Protein AF-A0A1H3I4C1-F1 (afdb_monomer)

Sequence (107 aa):
MSTLGRSTLVSTEIDELLDQYKKRKKLVSQYVEERDELVKKANLWMEDMCLDHVVAMSTMEEILKQYYIDQLSKNPRLFTIRRPLGRFGLFHEEDGGTFQVKVYEEE

Radius of gyration: 31.8 Å; Cα contacts (8 Å, |Δi|>4): 54; chains: 1; bounding box: 64×30×86 Å

Mean predicted aligned error: 12.67 Å

Secondary structure (DSSP, 8-state):
--HHHHHHHHHHHHHHHHHHHHHHHHHHHHHHHHHHHHHHHHHHHHHHHHHHHHHHHHHHHHHHHHHHHHHHHH-TT--EEE-SS-EEEEEE-TTSS-EEEEEE---

Solvent-accessible surface area (backbone atoms only — not comparable to full-atom values): 6185 Å² total; per-residue (Å²): 134,73,66,66,63,57,54,52,54,52,51,53,53,50,52,52,52,51,50,52,48,53,53,51,52,51,51,52,51,51,52,51,51,54,50,53,52,50,51,53,51,51,50,55,51,51,51,62,71,41,44,65,56,51,52,51,48,53,52,52,50,51,53,51,48,53,52,48,53,55,47,30,75,77,40,78,82,60,57,60,49,84,50,100,78,21,43,40,31,68,44,79,51,96,88,63,94,50,76,46,78,49,82,44,78,73,134

Structure (mmCIF, N/CA/C/O backbone):
data_AF-A0A1H3I4C1-F1
#
_entry.id   AF-A0A1H3I4C1-F1
#
loop_
_atom_site.group_PDB
_atom_site.id
_atom_site.type_symbol
_atom_site.label_atom_id
_atom_site.label_alt_id
_atom_site.label_comp_id
_atom_site.label_asym_id
_atom_site.label_entity_id
_atom_site.label_seq_id
_atom_site.pdbx_PDB_ins_code
_atom_site.Cartn_x
_atom_site.Cartn_y
_atom_site.Cartn_z
_atom_site.occupancy
_atom_site.B_iso_or_equiv
_atom_site.auth_seq_id
_atom_site.auth_comp_id
_atom_site.auth_asym_id
_atom_site.auth_atom_id
_atom_site.pdbx_PDB_model_num
ATOM 1 N N . MET A 1 1 ? 46.662 9.900 -45.876 1.00 45.72 1 MET A N 1
ATOM 2 C CA . MET A 1 1 ? 45.756 9.093 -45.026 1.00 45.72 1 MET A CA 1
ATOM 3 C C . MET A 1 1 ? 44.813 10.055 -44.317 1.00 45.72 1 MET A C 1
ATOM 5 O O . MET A 1 1 ? 45.253 10.768 -43.428 1.00 45.72 1 MET A O 1
ATOM 9 N N . SER A 1 2 ? 43.582 10.188 -44.821 1.00 49.69 2 SER A N 1
ATOM 10 C CA . SER A 1 2 ? 42.639 11.254 -44.447 1.00 49.69 2 SER A CA 1
ATOM 11 C C . SER A 1 2 ? 42.078 11.039 -43.039 1.00 49.69 2 SER A C 1
ATOM 13 O O . SER A 1 2 ? 41.269 10.144 -42.811 1.00 49.69 2 SER A O 1
ATOM 15 N N . THR A 1 3 ? 42.499 11.875 -42.093 1.00 56.75 3 THR A N 1
ATOM 16 C CA . THR A 1 3 ? 41.920 11.975 -40.743 1.00 56.75 3 THR A CA 1
ATOM 1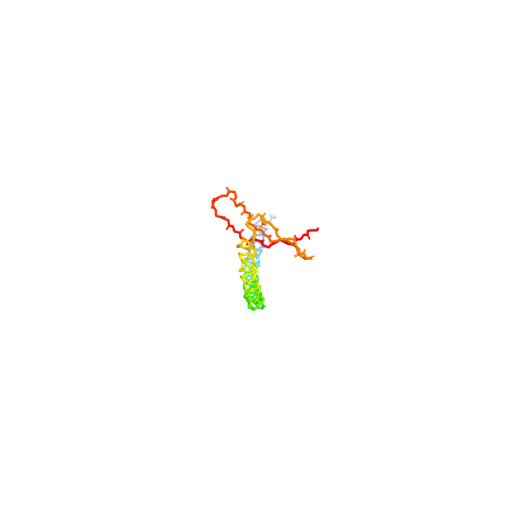7 C C . THR A 1 3 ? 40.513 12.587 -40.755 1.00 56.75 3 THR A C 1
ATOM 19 O O . THR A 1 3 ? 39.753 12.395 -39.809 1.00 56.75 3 THR A O 1
ATOM 22 N N . LEU A 1 4 ? 40.135 13.264 -41.847 1.00 56.50 4 LEU A N 1
ATOM 23 C CA . LEU A 1 4 ? 38.846 13.941 -42.003 1.00 56.50 4 LEU A CA 1
ATOM 24 C C . LEU A 1 4 ? 37.663 12.963 -42.086 1.00 56.50 4 LEU A C 1
ATOM 26 O O . LEU A 1 4 ? 36.629 13.205 -41.469 1.00 56.50 4 LEU A O 1
ATOM 30 N N . GLY A 1 5 ? 37.828 11.844 -42.804 1.00 55.22 5 GLY A N 1
ATOM 31 C CA . GLY A 1 5 ? 36.777 10.827 -42.951 1.00 55.22 5 GLY A CA 1
ATOM 32 C C . GLY A 1 5 ? 36.525 10.034 -41.666 1.00 55.22 5 GLY A C 1
ATOM 33 O O . GLY A 1 5 ? 35.400 9.645 -41.382 1.00 55.22 5 GLY A O 1
ATOM 34 N N . ARG A 1 6 ? 37.563 9.849 -40.839 1.00 57.16 6 ARG A N 1
ATOM 35 C CA . ARG A 1 6 ? 37.448 9.146 -39.553 1.00 57.16 6 ARG A CA 1
ATOM 36 C C . ARG A 1 6 ? 36.721 9.991 -38.502 1.00 57.16 6 ARG A C 1
ATOM 38 O O . ARG A 1 6 ? 35.966 9.445 -37.716 1.00 57.16 6 ARG A O 1
ATOM 45 N N . SER A 1 7 ? 36.923 11.310 -38.514 1.00 61.72 7 SER A N 1
ATOM 46 C CA . SER A 1 7 ? 36.247 12.249 -37.604 1.00 61.72 7 SER A CA 1
ATOM 47 C C . SER A 1 7 ? 34.740 12.356 -37.878 1.00 61.72 7 SER A C 1
ATOM 49 O O . SER A 1 7 ? 33.930 12.334 -36.957 1.00 61.72 7 SER A O 1
ATOM 51 N N . THR A 1 8 ? 34.350 12.405 -39.154 1.00 64.31 8 THR A N 1
ATOM 52 C CA . THR A 1 8 ? 32.937 12.500 -39.560 1.00 64.31 8 THR A CA 1
ATOM 53 C C . THR A 1 8 ? 32.165 11.208 -39.304 1.00 64.31 8 THR A C 1
ATOM 55 O O . THR A 1 8 ? 31.054 11.284 -38.792 1.00 64.31 8 THR A O 1
ATOM 58 N N . LEU A 1 9 ? 32.769 10.041 -39.559 1.00 66.44 9 LEU A N 1
ATOM 59 C CA . LEU A 1 9 ? 32.179 8.736 -39.218 1.00 66.44 9 LEU A CA 1
ATOM 60 C C . LEU A 1 9 ? 31.939 8.582 -37.707 1.00 66.44 9 LEU A C 1
ATOM 62 O O . LEU A 1 9 ? 30.871 8.151 -37.284 1.00 66.44 9 LEU A O 1
ATOM 66 N N . VAL A 1 10 ? 32.903 9.008 -36.885 1.00 71.19 10 VAL A N 1
ATOM 67 C CA . VAL A 1 10 ? 32.760 8.990 -35.420 1.00 71.19 10 VAL A CA 1
ATOM 68 C C . VAL A 1 10 ? 31.666 9.959 -34.953 1.00 71.19 10 VAL A C 1
ATOM 70 O O . VAL A 1 10 ? 30.915 9.631 -34.041 1.00 71.19 10 VAL A O 1
ATOM 73 N N . SER A 1 11 ? 31.523 11.129 -35.588 1.00 76.88 11 SER A N 1
ATOM 74 C CA . SER A 1 11 ? 30.439 12.072 -35.268 1.00 76.88 11 SER A CA 1
ATOM 75 C C . SER A 1 11 ? 29.058 11.474 -35.546 1.00 76.88 11 SER A C 1
ATOM 77 O O . SER A 1 11 ? 28.171 11.592 -34.707 1.00 76.88 11 SER A O 1
ATOM 79 N N . THR A 1 12 ? 28.877 10.793 -36.683 1.00 79.19 12 THR A N 1
ATOM 80 C CA . THR A 1 12 ? 27.587 10.184 -37.046 1.00 79.19 12 THR A CA 1
ATOM 81 C C . THR A 1 12 ? 27.217 9.010 -36.142 1.00 79.19 12 THR A C 1
ATOM 83 O O . THR A 1 12 ? 26.064 8.892 -35.738 1.00 79.19 12 THR A O 1
ATOM 86 N N . GLU A 1 13 ? 28.189 8.179 -35.753 1.00 87.25 13 GLU A N 1
ATOM 87 C CA . GLU A 1 13 ? 27.967 7.079 -34.801 1.00 87.25 13 GLU A CA 1
ATOM 88 C C . GLU A 1 13 ? 27.563 7.604 -33.414 1.00 87.25 13 GLU A C 1
ATOM 90 O O . GLU A 1 13 ? 26.684 7.044 -32.755 1.00 87.25 13 GLU A O 1
ATOM 95 N N . ILE A 1 14 ? 28.168 8.711 -32.971 1.00 90.31 14 ILE A N 1
ATOM 96 C CA . ILE A 1 14 ? 27.804 9.370 -31.711 1.00 90.31 14 ILE A CA 1
ATOM 97 C C . ILE A 1 14 ? 26.376 9.920 -31.778 1.00 90.31 14 ILE A C 1
ATOM 99 O O . ILE A 1 14 ? 25.615 9.734 -30.827 1.00 90.31 14 ILE A O 1
ATOM 103 N N . ASP A 1 15 ? 25.988 10.554 -32.885 1.00 93.19 15 ASP A N 1
ATOM 104 C CA . ASP A 1 15 ? 24.638 11.098 -33.056 1.00 93.19 15 ASP A CA 1
ATOM 105 C C . ASP A 1 15 ? 23.568 9.994 -33.041 1.00 93.19 15 ASP A C 1
ATOM 107 O O . ASP A 1 15 ? 22.534 10.137 -32.380 1.00 93.19 15 ASP A O 1
ATOM 111 N N . GLU A 1 16 ? 23.837 8.853 -33.682 1.00 93.12 16 GLU A N 1
ATOM 112 C CA . GLU A 1 16 ? 22.960 7.678 -33.638 1.00 93.12 16 GLU A CA 1
ATOM 113 C C . GLU A 1 16 ? 22.839 7.100 -32.222 1.00 93.12 16 GLU A C 1
ATOM 115 O O . GLU A 1 16 ? 21.733 6.799 -31.761 1.00 93.12 16 GLU A O 1
ATOM 120 N N . LEU A 1 17 ? 23.953 6.980 -31.494 1.00 94.31 17 LEU A N 1
ATOM 121 C CA . LEU A 1 17 ? 23.947 6.516 -30.105 1.00 94.31 17 LEU A CA 1
ATOM 122 C C . LEU A 1 17 ? 23.191 7.480 -29.184 1.00 94.31 17 LEU A C 1
ATOM 124 O O . LEU A 1 17 ? 22.453 7.036 -28.300 1.00 94.31 17 LEU A O 1
ATOM 128 N N . LEU A 1 18 ? 23.321 8.790 -29.401 1.00 94.75 18 LEU A N 1
ATOM 129 C CA . LEU A 1 18 ? 22.569 9.802 -28.662 1.00 94.75 18 LEU A CA 1
ATOM 130 C C . LEU A 1 18 ? 21.068 9.714 -28.950 1.00 94.75 18 LEU A C 1
ATOM 132 O O . LEU A 1 18 ? 20.265 9.844 -28.021 1.00 94.75 18 LEU A O 1
ATOM 136 N N . ASP A 1 19 ? 20.669 9.471 -30.197 1.00 96.25 19 ASP A N 1
ATOM 137 C CA . ASP A 1 19 ? 19.261 9.272 -30.549 1.00 96.25 19 ASP A CA 1
ATOM 138 C C . ASP A 1 19 ? 18.693 7.996 -29.909 1.00 96.25 19 ASP A C 1
ATOM 140 O O . ASP A 1 19 ? 17.635 8.023 -29.270 1.00 96.25 19 ASP A O 1
ATOM 144 N N . GLN A 1 20 ? 19.438 6.888 -29.972 1.00 96.00 20 GL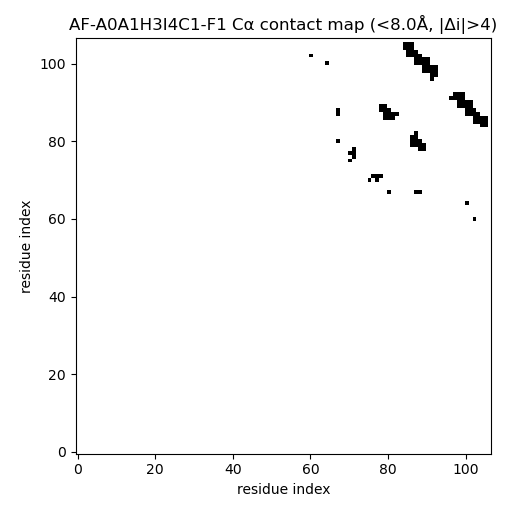N A N 1
ATOM 145 C CA . GLN A 1 20 ? 19.067 5.647 -29.292 1.00 96.00 20 GLN A CA 1
ATOM 146 C C . GLN A 1 20 ? 18.942 5.844 -27.779 1.00 96.00 20 GLN A C 1
ATOM 148 O O . GLN A 1 20 ? 17.975 5.372 -27.173 1.00 96.00 20 GLN A O 1
ATOM 153 N N . TYR A 1 21 ? 19.879 6.566 -27.163 1.00 96.12 21 TYR A N 1
ATOM 154 C CA . TYR A 1 21 ? 19.825 6.888 -25.742 1.00 96.12 21 TYR A CA 1
ATOM 155 C C . TYR A 1 21 ? 18.573 7.703 -25.403 1.00 96.12 21 TYR A C 1
ATOM 157 O O . TYR A 1 21 ? 17.855 7.354 -24.466 1.00 96.12 21 TYR A O 1
ATOM 165 N N . LYS A 1 22 ? 18.254 8.744 -26.184 1.00 96.81 22 LYS A N 1
ATOM 166 C CA . LYS A 1 22 ? 17.044 9.560 -25.982 1.00 96.81 22 LYS A CA 1
ATOM 167 C C . LYS A 1 22 ? 15.771 8.719 -26.079 1.00 96.81 22 LYS A C 1
ATOM 169 O O . LYS A 1 22 ? 14.901 8.838 -25.216 1.00 96.81 22 LYS A O 1
ATOM 174 N N . LYS A 1 23 ? 15.679 7.836 -27.079 1.00 96.56 23 LYS A N 1
ATOM 175 C CA . LYS A 1 23 ? 14.544 6.914 -27.254 1.00 96.56 23 LYS A CA 1
ATOM 176 C C . LYS A 1 23 ? 14.397 5.965 -26.067 1.00 96.56 23 LYS A C 1
ATOM 178 O O . LYS A 1 23 ? 13.308 5.848 -25.512 1.00 96.56 23 LYS A O 1
ATOM 183 N N . ARG A 1 24 ? 15.496 5.344 -25.627 1.00 96.56 24 ARG A N 1
ATOM 184 C CA . ARG A 1 24 ? 15.499 4.448 -24.458 1.00 96.56 24 ARG A CA 1
ATOM 185 C C . ARG A 1 24 ? 15.141 5.186 -23.174 1.00 96.56 24 ARG A C 1
ATOM 187 O O . ARG A 1 24 ? 14.348 4.679 -22.393 1.00 96.56 24 ARG A O 1
ATOM 194 N N . LYS A 1 25 ? 15.667 6.396 -22.974 1.00 97.25 25 LYS A N 1
ATOM 195 C CA . LYS A 1 25 ? 15.339 7.229 -21.813 1.00 97.25 25 LYS A CA 1
ATOM 196 C C . LYS A 1 25 ? 13.847 7.555 -21.768 1.00 97.25 25 LYS A C 1
ATOM 198 O O . LYS A 1 25 ? 13.241 7.421 -20.713 1.00 97.25 25 LYS A O 1
ATOM 203 N N . LYS A 1 26 ? 13.251 7.914 -22.910 1.00 97.31 26 LYS A N 1
ATOM 204 C CA . LYS A 1 26 ? 11.805 8.152 -23.013 1.00 97.31 26 LYS A CA 1
ATOM 205 C C . LYS A 1 26 ? 10.997 6.903 -22.654 1.00 97.31 26 LYS A C 1
ATOM 207 O O . LYS A 1 26 ? 10.045 7.007 -21.892 1.00 97.31 26 LYS A O 1
ATOM 212 N N . LEU A 1 27 ? 11.402 5.739 -23.160 1.00 97.62 27 LEU A N 1
ATOM 213 C CA . LEU A 1 27 ? 10.743 4.469 -22.856 1.00 97.62 27 LEU A CA 1
ATOM 214 C C . LEU A 1 27 ? 10.821 4.122 -21.359 1.00 97.62 27 LEU A C 1
ATOM 216 O O . LEU A 1 27 ? 9.831 3.711 -20.769 1.00 97.62 27 LEU A O 1
ATOM 220 N N . VAL A 1 28 ? 11.978 4.334 -20.724 1.00 97.56 28 VAL A N 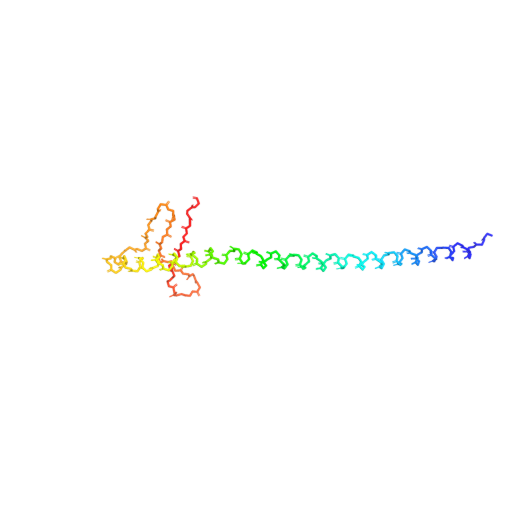1
ATOM 221 C CA . VAL A 1 28 ? 12.132 4.132 -19.273 1.00 97.56 28 VAL A CA 1
ATOM 222 C C . VAL A 1 28 ? 11.203 5.055 -18.487 1.00 97.56 28 VAL A C 1
ATOM 224 O O . VAL A 1 28 ? 10.562 4.593 -17.551 1.00 97.56 28 VAL A O 1
ATOM 227 N N . SER A 1 29 ? 11.091 6.331 -18.869 1.00 96.75 29 SER A N 1
ATOM 228 C CA . SER A 1 29 ? 10.146 7.252 -18.226 1.00 96.75 29 SER A CA 1
ATOM 229 C C . SER A 1 29 ? 8.698 6.769 -18.338 1.00 96.75 29 SER A C 1
ATOM 231 O O . SER A 1 29 ? 7.992 6.785 -17.338 1.00 96.75 29 SER A O 1
ATOM 233 N N . GLN A 1 30 ? 8.288 6.258 -19.502 1.00 97.69 30 GLN A N 1
ATOM 234 C CA . GLN A 1 30 ? 6.946 5.693 -19.693 1.00 97.69 30 GLN A CA 1
ATOM 235 C C . GLN A 1 30 ? 6.697 4.479 -18.791 1.00 97.69 30 GLN A C 1
ATOM 237 O O . GLN A 1 30 ? 5.669 4.412 -18.128 1.00 97.69 30 GLN A O 1
ATOM 242 N N . TYR A 1 31 ? 7.657 3.557 -18.681 1.00 97.88 31 TYR A N 1
ATOM 243 C CA . TYR A 1 31 ? 7.513 2.413 -17.773 1.00 97.88 31 TYR A CA 1
ATOM 244 C C . TYR A 1 31 ? 7.448 2.813 -16.298 1.00 97.88 31 TYR A C 1
ATOM 246 O O . TYR A 1 31 ? 6.789 2.139 -15.509 1.00 97.88 31 TYR A O 1
ATOM 254 N N . VAL A 1 32 ? 8.133 3.889 -15.904 1.00 98.06 32 VAL A N 1
ATOM 255 C CA . VAL A 1 32 ? 8.029 4.422 -14.540 1.00 98.06 32 VAL A CA 1
ATOM 256 C C . VAL A 1 32 ? 6.624 4.965 -14.285 1.00 98.06 32 VAL A C 1
ATOM 258 O O . VAL A 1 32 ? 6.041 4.639 -13.256 1.00 98.06 32 VAL A O 1
ATOM 261 N N . GLU A 1 33 ? 6.062 5.720 -15.231 1.00 97.94 33 GLU A N 1
ATOM 262 C CA . GLU A 1 33 ? 4.686 6.225 -15.142 1.00 97.94 33 GLU A CA 1
ATOM 263 C C . GLU A 1 33 ? 3.671 5.072 -15.058 1.00 97.94 33 GLU A C 1
ATOM 265 O O . GLU A 1 33 ? 2.853 5.039 -14.141 1.00 97.94 33 GLU A O 1
ATOM 270 N N . GLU A 1 34 ? 3.776 4.071 -15.937 1.00 98.12 34 GLU A N 1
ATOM 271 C CA . GLU A 1 34 ? 2.904 2.887 -15.924 1.00 98.12 34 GLU A CA 1
ATOM 272 C C . GLU A 1 34 ? 3.010 2.099 -14.611 1.00 98.12 34 GLU A C 1
ATOM 274 O O . GLU A 1 34 ? 1.997 1.681 -14.043 1.00 98.12 34 GLU A O 1
ATOM 279 N N . ARG A 1 35 ? 4.229 1.914 -14.090 1.00 97.94 35 ARG A N 1
ATOM 280 C CA . ARG A 1 35 ? 4.451 1.275 -12.787 1.00 97.94 35 ARG A CA 1
ATOM 281 C C . ARG A 1 35 ? 3.741 2.046 -11.679 1.00 97.94 35 ARG A C 1
ATOM 283 O O . ARG A 1 35 ? 3.078 1.430 -10.847 1.00 97.94 35 ARG A O 1
ATOM 290 N N . ASP A 1 36 ? 3.887 3.364 -11.649 1.00 98.25 36 ASP A N 1
ATOM 291 C CA . ASP A 1 36 ? 3.315 4.198 -10.592 1.00 98.25 36 ASP A CA 1
ATOM 292 C C . ASP A 1 36 ? 1.781 4.192 -10.647 1.00 98.25 36 ASP A C 1
ATOM 294 O O . ASP A 1 36 ? 1.118 4.109 -9.609 1.00 98.25 36 ASP A O 1
ATOM 298 N N . GLU A 1 37 ? 1.199 4.164 -11.848 1.00 98.06 37 GLU A N 1
ATOM 299 C CA . GLU A 1 37 ? -0.238 3.954 -12.022 1.00 98.06 37 GLU A CA 1
ATOM 300 C C . GLU A 1 37 ? -0.704 2.590 -11.503 1.00 98.06 37 GLU A C 1
ATOM 302 O O . GLU A 1 37 ? -1.752 2.502 -10.855 1.00 98.06 37 GLU A O 1
ATOM 307 N N . LEU A 1 38 ? 0.052 1.521 -11.768 1.00 97.81 38 LEU A N 1
ATOM 308 C CA . LEU A 1 38 ? -0.270 0.181 -11.276 1.00 97.81 38 LEU A CA 1
ATOM 309 C C . LEU A 1 38 ? -0.195 0.102 -9.751 1.00 97.81 38 LEU A C 1
ATOM 311 O O . LEU A 1 38 ? -1.100 -0.457 -9.134 1.00 97.81 38 LEU A O 1
ATOM 315 N N . VAL A 1 39 ? 0.824 0.707 -9.136 1.00 97.88 39 VAL A N 1
ATOM 316 C CA . VAL A 1 39 ? 0.936 0.795 -7.671 1.00 97.88 39 VAL A CA 1
ATOM 317 C C . VAL A 1 39 ? -0.260 1.545 -7.090 1.00 97.88 39 VAL A C 1
ATOM 319 O O . VAL A 1 39 ? -0.877 1.078 -6.134 1.00 97.88 39 VAL A O 1
ATOM 322 N N . LYS A 1 40 ? -0.649 2.672 -7.695 1.00 97.44 40 LYS A N 1
ATOM 323 C CA . LYS A 1 40 ? -1.816 3.437 -7.243 1.00 97.44 40 LYS A CA 1
ATOM 324 C C . LYS A 1 40 ? -3.108 2.620 -7.332 1.00 97.44 40 LYS A C 1
ATOM 326 O O . LYS A 1 40 ? -3.903 2.639 -6.397 1.00 97.44 40 LYS A O 1
ATOM 331 N N . LYS A 1 41 ? -3.308 1.880 -8.427 1.00 97.69 41 LYS A N 1
ATOM 332 C CA . LYS A 1 41 ? -4.461 0.977 -8.597 1.00 97.69 41 LYS A CA 1
ATOM 333 C C . LYS A 1 41 ? -4.459 -0.149 -7.564 1.00 97.69 41 LYS A C 1
ATOM 335 O O . LYS A 1 41 ? -5.510 -0.445 -7.007 1.00 97.69 41 LYS A O 1
ATOM 340 N N . ALA A 1 42 ? -3.298 -0.740 -7.290 1.00 96.31 42 ALA A N 1
ATOM 341 C CA . ALA A 1 42 ? -3.161 -1.786 -6.283 1.00 96.31 42 ALA A CA 1
ATOM 342 C C . ALA A 1 42 ? -3.514 -1.271 -4.881 1.00 96.31 42 ALA A C 1
ATOM 344 O O . ALA A 1 42 ? -4.254 -1.936 -4.166 1.00 96.31 42 ALA A O 1
ATOM 345 N N . ASN A 1 43 ? -3.054 -0.071 -4.516 1.00 96.12 43 ASN A N 1
ATOM 346 C CA . ASN A 1 43 ? -3.382 0.538 -3.226 1.00 96.12 43 ASN A CA 1
ATOM 347 C C . ASN A 1 43 ? -4.884 0.801 -3.082 1.00 96.12 43 ASN A C 1
ATOM 349 O O . ASN A 1 43 ? -5.463 0.400 -2.081 1.00 96.12 43 ASN A O 1
ATOM 353 N N . LEU A 1 44 ? -5.525 1.382 -4.101 1.00 96.50 44 LEU A N 1
ATOM 354 C CA . LEU A 1 44 ? -6.975 1.609 -4.085 1.00 96.50 44 LEU A CA 1
ATOM 355 C C . LEU A 1 44 ? -7.764 0.300 -3.973 1.00 96.50 44 LEU A C 1
ATOM 357 O O . LEU A 1 44 ? -8.755 0.234 -3.255 1.00 96.50 44 LEU A O 1
ATOM 361 N N . TRP A 1 45 ? -7.318 -0.752 -4.662 1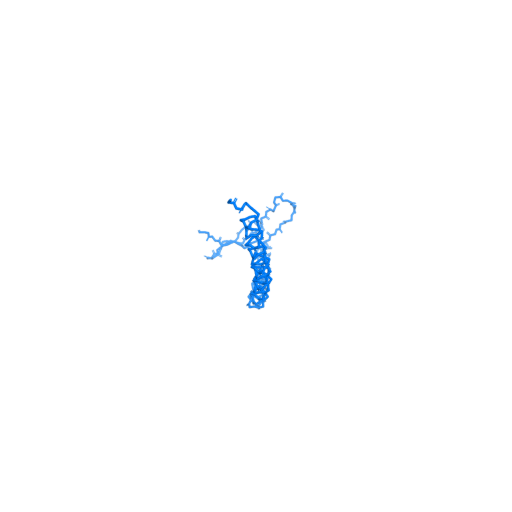.00 95.88 45 TRP A N 1
ATOM 362 C CA . TRP A 1 45 ? -7.941 -2.069 -4.554 1.00 95.88 45 TRP A CA 1
ATOM 363 C C . TRP A 1 45 ? -7.766 -2.677 -3.156 1.00 95.88 45 TRP A C 1
ATOM 365 O O . TRP A 1 45 ? -8.717 -3.223 -2.608 1.00 95.88 45 TRP A O 1
ATOM 375 N N . MET A 1 46 ? -6.577 -2.560 -2.554 1.00 92.25 46 MET A N 1
ATOM 376 C CA . MET A 1 46 ? -6.344 -3.019 -1.181 1.00 92.25 46 MET A CA 1
ATOM 377 C C . MET A 1 46 ? -7.196 -2.247 -0.171 1.00 92.25 46 MET A C 1
ATOM 379 O O . MET A 1 46 ? -7.753 -2.860 0.732 1.00 92.25 46 MET A O 1
ATOM 383 N N . GLU A 1 47 ? -7.320 -0.927 -0.320 1.00 92.50 47 GLU A N 1
ATOM 384 C CA . GLU A 1 47 ? -8.182 -0.100 0.531 1.00 92.50 47 GLU A CA 1
ATOM 385 C C . GLU A 1 47 ? -9.647 -0.545 0.450 1.00 92.50 47 GLU A C 1
ATOM 387 O O . GLU A 1 47 ? -10.276 -0.737 1.487 1.00 92.50 47 GLU A O 1
ATOM 392 N N . ASP A 1 48 ? -10.164 -0.773 -0.760 1.00 94.56 48 ASP A N 1
ATOM 393 C CA . ASP A 1 48 ? -11.543 -1.220 -0.987 1.00 94.56 48 ASP A CA 1
ATOM 394 C C . ASP A 1 48 ? -11.802 -2.614 -0.389 1.00 94.56 48 ASP A C 1
ATOM 396 O O . ASP A 1 48 ? -12.760 -2.811 0.355 1.00 94.56 48 ASP A O 1
ATOM 400 N N . MET A 1 49 ? -10.898 -3.571 -0.623 1.00 92.25 49 MET A N 1
ATOM 401 C CA . MET A 1 49 ? -11.020 -4.932 -0.079 1.00 92.25 49 MET A CA 1
ATOM 402 C C . MET A 1 49 ? -10.884 -4.990 1.443 1.00 92.25 49 MET A C 1
ATOM 404 O O . MET A 1 49 ? -11.494 -5.841 2.089 1.00 92.25 49 MET A O 1
ATOM 408 N N . CYS A 1 50 ? -10.083 -4.105 2.032 1.00 93.31 50 CYS A N 1
ATOM 409 C CA . CYS A 1 50 ? -9.877 -4.066 3.474 1.00 93.31 50 CYS A CA 1
ATOM 410 C C . CYS A 1 50 ? -10.909 -3.202 4.204 1.00 93.31 50 CYS A C 1
ATOM 412 O O . CYS A 1 50 ? -10.967 -3.282 5.430 1.00 93.31 50 CYS A O 1
ATOM 414 N N . LEU A 1 51 ? -11.717 -2.398 3.506 1.00 92.75 51 LEU A N 1
ATOM 415 C CA . LEU A 1 51 ? -12.624 -1.436 4.134 1.00 92.75 51 LEU A CA 1
ATOM 416 C C . LEU A 1 51 ? -13.597 -2.114 5.103 1.00 92.75 51 LEU A C 1
ATOM 418 O O . LEU A 1 51 ? -13.682 -1.719 6.265 1.00 92.75 51 LEU A O 1
ATOM 422 N N . ASP A 1 52 ? -14.266 -3.177 4.659 1.00 91.75 52 ASP A N 1
ATOM 423 C CA . ASP A 1 52 ? -15.222 -3.921 5.486 1.00 91.75 52 ASP A CA 1
ATOM 424 C C . ASP A 1 52 ? -14.545 -4.544 6.712 1.00 91.75 52 ASP A C 1
ATOM 426 O O . ASP A 1 52 ? -15.089 -4.517 7.819 1.00 91.75 52 ASP A O 1
ATOM 430 N N . HIS A 1 53 ? -13.324 -5.057 6.542 1.00 91.44 53 HIS A N 1
ATOM 431 C CA . HIS A 1 53 ? -12.533 -5.612 7.636 1.00 91.44 53 HIS A CA 1
ATOM 432 C C . HIS A 1 53 ? -12.114 -4.537 8.639 1.00 91.44 53 HIS A C 1
ATOM 434 O O . HIS A 1 53 ? -12.244 -4.752 9.842 1.00 91.44 53 HIS A O 1
ATOM 440 N N . VAL A 1 54 ? -11.673 -3.371 8.167 1.00 91.00 54 VAL A N 1
ATOM 441 C CA . VAL A 1 54 ? -11.304 -2.230 9.016 1.00 91.00 54 VAL A CA 1
ATOM 442 C C . VAL A 1 54 ? -12.519 -1.720 9.789 1.00 91.00 54 VAL A C 1
ATOM 444 O O . VAL A 1 54 ? -12.422 -1.490 10.994 1.00 91.00 54 VAL A O 1
ATOM 447 N N . VAL A 1 55 ? -13.682 -1.603 9.143 1.00 92.56 55 VAL A N 1
ATOM 448 C CA . VAL A 1 55 ? -14.935 -1.208 9.804 1.00 92.56 55 VAL A CA 1
ATOM 449 C C . VAL A 1 55 ? -15.347 -2.243 10.853 1.00 92.56 55 VAL A C 1
ATOM 451 O O . VAL A 1 55 ? -15.692 -1.877 11.981 1.00 92.56 55 VAL A O 1
ATOM 454 N N . ALA A 1 56 ? -15.272 -3.535 10.524 1.00 92.50 56 ALA A N 1
ATOM 455 C CA . ALA A 1 56 ? -15.575 -4.611 11.462 1.00 92.50 56 ALA A CA 1
ATOM 456 C C . ALA A 1 56 ? -14.618 -4.601 12.664 1.00 92.50 56 ALA A C 1
ATOM 458 O O . ALA A 1 56 ? -15.076 -4.664 13.805 1.00 92.50 56 ALA A O 1
ATOM 459 N N . MET A 1 57 ? -13.311 -4.455 12.428 1.00 89.38 57 MET A N 1
ATOM 460 C CA . MET A 1 57 ? -12.300 -4.350 13.482 1.00 89.38 57 MET A CA 1
ATOM 461 C C . MET A 1 57 ? -12.542 -3.132 14.371 1.00 89.38 57 MET A C 1
ATOM 463 O O . MET A 1 57 ? -12.604 -3.282 15.587 1.00 89.38 57 MET A O 1
ATOM 467 N N . SER A 1 58 ? -12.773 -1.955 13.786 1.00 88.62 58 SER A N 1
ATOM 468 C CA . SER A 1 58 ? -13.069 -0.729 14.535 1.00 88.62 58 SER A CA 1
ATOM 469 C C . SER A 1 58 ? -14.319 -0.881 15.408 1.00 88.62 58 SER A C 1
ATOM 471 O O . SER A 1 58 ? -14.323 -0.495 16.578 1.00 88.62 58 SER A O 1
ATOM 473 N N . THR A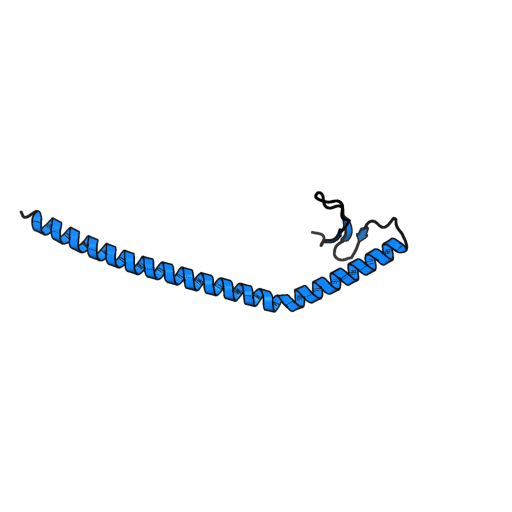 1 59 ? -15.358 -1.529 14.878 1.00 91.50 59 THR A N 1
ATOM 474 C CA . THR A 1 59 ? -16.582 -1.822 15.635 1.00 91.50 59 THR A CA 1
ATOM 475 C C . THR A 1 59 ? -16.301 -2.769 16.805 1.00 91.50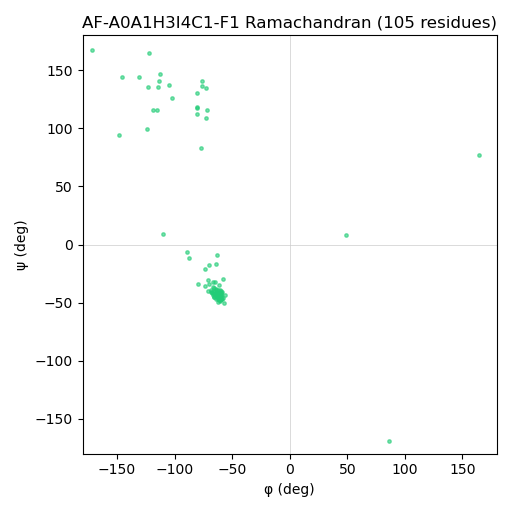 59 THR A C 1
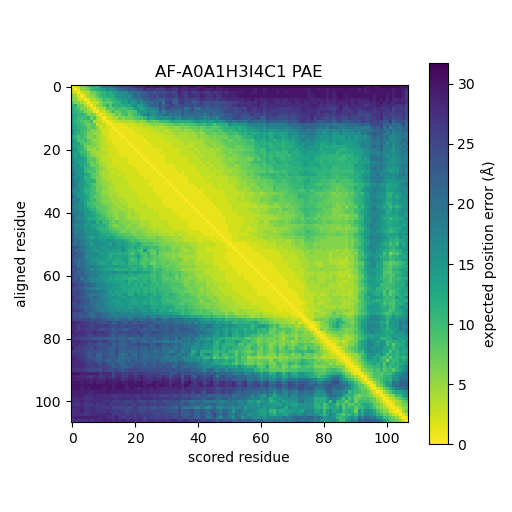ATOM 477 O O . THR A 1 59 ? -16.770 -2.540 17.920 1.00 91.50 59 THR A O 1
ATOM 480 N N . MET A 1 60 ? -15.520 -3.830 16.579 1.00 89.12 60 MET A N 1
ATOM 481 C CA . MET A 1 60 ? -15.132 -4.768 17.635 1.00 89.12 60 MET A CA 1
ATOM 482 C C . MET A 1 60 ? -14.281 -4.095 18.712 1.00 89.12 60 MET A C 1
ATOM 484 O O . MET A 1 60 ? -14.511 -4.327 19.898 1.00 89.12 60 MET A O 1
ATOM 488 N N . GLU A 1 61 ? -13.326 -3.251 18.325 1.00 85.50 61 GLU A N 1
ATOM 489 C CA . GLU A 1 61 ? -12.518 -2.471 19.260 1.00 85.50 61 GLU A CA 1
ATOM 490 C C . GLU A 1 61 ? -13.394 -1.589 20.146 1.00 85.50 61 GLU A C 1
ATOM 492 O O . GLU A 1 61 ? -13.216 -1.596 21.361 1.00 85.50 61 GLU A O 1
ATOM 497 N N . GLU A 1 62 ? -14.374 -0.887 19.578 1.00 86.19 62 GLU A N 1
ATOM 498 C CA . GLU A 1 62 ? -15.273 -0.020 20.343 1.00 86.19 62 GLU A CA 1
ATOM 499 C C . GLU A 1 62 ? -16.117 -0.807 21.356 1.00 86.19 62 GLU A C 1
ATOM 501 O O . GLU A 1 62 ? -16.209 -0.429 22.526 1.00 86.19 62 GLU A O 1
ATOM 506 N N . ILE A 1 63 ? -16.653 -1.965 20.956 1.00 88.38 63 ILE A N 1
ATOM 507 C CA . ILE A 1 63 ? -17.369 -2.867 21.872 1.00 88.38 63 ILE A CA 1
ATOM 508 C C . ILE A 1 63 ? -16.452 -3.313 23.018 1.00 88.38 63 ILE A C 1
ATOM 510 O O . ILE A 1 63 ? -16.863 -3.358 24.180 1.00 88.38 63 ILE A O 1
ATOM 514 N N . LEU A 1 64 ? -15.195 -3.636 22.714 1.00 85.12 64 LEU A N 1
ATOM 515 C CA . LEU A 1 64 ? -14.233 -4.080 23.720 1.00 85.12 64 LEU A CA 1
ATOM 516 C C . LEU A 1 64 ? -13.813 -2.944 24.660 1.00 85.12 64 LEU A C 1
ATOM 518 O O . LEU A 1 64 ? -13.635 -3.188 25.856 1.00 85.12 64 LEU A O 1
ATOM 522 N N . LYS A 1 65 ? -13.728 -1.706 24.161 1.00 84.44 65 LYS A N 1
ATOM 523 C CA . LYS A 1 65 ? -13.531 -0.505 24.984 1.00 84.44 65 LYS A CA 1
ATOM 524 C C . LYS A 1 65 ? -14.691 -0.302 25.950 1.00 84.44 65 LYS A C 1
ATOM 526 O O . LYS A 1 65 ? -14.449 -0.148 27.146 1.00 84.44 65 LYS A O 1
ATOM 531 N N . GLN A 1 66 ? -15.930 -0.366 25.465 1.00 86.06 66 GLN A N 1
ATOM 532 C CA . GLN A 1 66 ? -17.125 -0.237 26.305 1.00 86.06 66 GLN A CA 1
ATOM 533 C C . GLN A 1 66 ? -17.177 -1.325 27.379 1.00 86.06 66 GLN A C 1
ATOM 535 O O . GLN A 1 66 ? -17.328 -1.024 28.561 1.00 86.06 66 GLN A O 1
ATOM 540 N N . TYR A 1 67 ? -16.938 -2.582 26.995 1.00 85.44 67 TYR A N 1
ATOM 541 C CA . TYR A 1 67 ? -16.852 -3.688 27.946 1.00 85.44 67 TYR A CA 1
ATOM 542 C C . TYR A 1 67 ? -15.788 -3.443 29.025 1.00 85.44 67 TYR A C 1
ATOM 544 O O . TYR A 1 67 ? -16.024 -3.698 30.206 1.00 85.44 67 TYR A O 1
ATOM 552 N N . TYR A 1 68 ? -14.611 -2.948 28.644 1.00 82.19 68 TYR A N 1
ATOM 553 C CA . TYR A 1 68 ? -13.540 -2.659 29.592 1.00 82.19 68 TYR A CA 1
ATOM 554 C C . TYR A 1 68 ? -13.910 -1.525 30.564 1.00 82.19 68 TYR A C 1
ATOM 556 O O . TYR A 1 68 ? -13.674 -1.654 31.767 1.00 82.19 68 TYR A O 1
ATOM 564 N N . ILE A 1 69 ? -14.551 -0.458 30.079 1.00 83.19 69 ILE A N 1
ATOM 565 C CA . ILE A 1 69 ? -15.071 0.636 30.918 1.00 83.19 69 ILE A CA 1
ATOM 566 C C . ILE A 1 69 ? -16.102 0.102 31.924 1.00 83.19 69 ILE A C 1
ATOM 568 O O . ILE A 1 69 ? -16.020 0.407 33.117 1.00 83.19 69 ILE A O 1
ATOM 572 N N . ASP A 1 70 ? -17.015 -0.762 31.481 1.00 85.81 70 ASP A N 1
ATOM 573 C CA . ASP A 1 70 ? -17.990 -1.411 32.358 1.00 85.81 70 ASP A CA 1
ATOM 574 C C . ASP A 1 70 ? -17.311 -2.259 33.443 1.00 85.81 70 ASP A C 1
ATOM 576 O O . ASP A 1 70 ? -17.731 -2.243 34.603 1.00 85.81 70 ASP A O 1
ATOM 580 N N . GLN A 1 71 ? -16.246 -2.990 33.106 1.00 82.25 71 GLN A N 1
ATOM 581 C CA . GLN A 1 71 ? -15.480 -3.769 34.084 1.00 82.25 71 GLN A CA 1
ATOM 582 C C . GLN A 1 71 ? -14.739 -2.878 35.087 1.00 82.25 71 GLN A C 1
ATOM 584 O O . GLN A 1 71 ? -14.766 -3.165 36.286 1.00 82.25 71 GLN A O 1
ATOM 589 N N . LEU A 1 72 ? -14.146 -1.771 34.632 1.00 81.56 72 LEU A N 1
ATOM 590 C CA . LEU A 1 72 ? -13.532 -0.773 35.511 1.00 81.56 72 LEU A CA 1
ATOM 591 C C . LEU A 1 72 ? -14.544 -0.166 36.485 1.00 81.56 72 LEU A C 1
ATOM 593 O O . LEU A 1 72 ? -14.225 0.012 37.659 1.00 81.56 72 LEU A O 1
ATOM 597 N N . SER A 1 73 ? -15.772 0.106 36.031 1.00 82.06 73 SER A N 1
ATOM 598 C CA . SER A 1 73 ? -16.831 0.630 36.904 1.00 82.06 73 SER A CA 1
ATOM 599 C C . SER A 1 73 ? -17.186 -0.343 38.037 1.00 82.06 73 SER A C 1
ATOM 601 O O . SER A 1 73 ? -17.454 0.078 39.162 1.00 82.06 73 SER A O 1
ATOM 603 N N . LYS A 1 74 ? -17.134 -1.654 37.762 1.00 85.25 74 LYS A N 1
ATOM 604 C CA . LYS A 1 74 ? -17.425 -2.719 38.734 1.00 85.25 74 LYS A CA 1
ATOM 605 C C . LYS A 1 74 ? -16.252 -2.981 39.671 1.00 85.25 74 LYS A C 1
ATOM 607 O O . LYS A 1 74 ? -16.460 -3.328 40.831 1.00 85.25 74 LYS A O 1
ATOM 612 N N . ASN A 1 75 ? -15.024 -2.839 39.184 1.00 81.19 75 ASN A N 1
ATOM 613 C CA . ASN A 1 75 ? -13.823 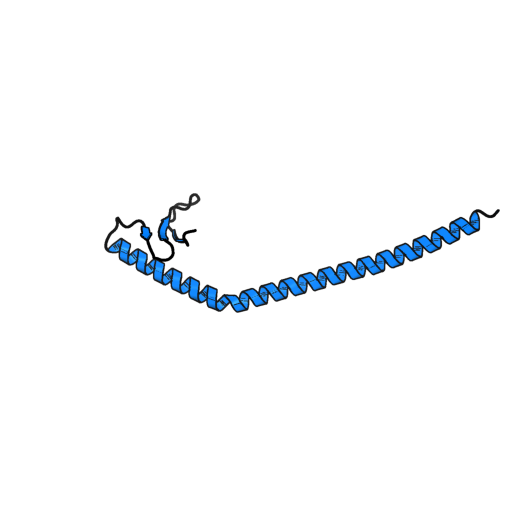-3.012 39.986 1.00 81.19 75 ASN A CA 1
ATOM 614 C C . ASN A 1 75 ? -12.699 -2.080 39.487 1.00 81.19 75 ASN A C 1
ATOM 616 O O . ASN A 1 75 ? -11.913 -2.459 38.614 1.00 81.19 75 ASN A O 1
ATOM 620 N N . PRO A 1 76 ? -12.565 -0.886 40.098 1.00 76.06 76 PRO A N 1
ATOM 621 C CA . PRO A 1 76 ? -11.634 0.158 39.655 1.00 76.06 76 PRO A CA 1
ATOM 622 C C . PRO A 1 76 ? -10.147 -0.209 39.726 1.00 76.06 76 PRO A C 1
ATOM 624 O O . PRO A 1 76 ? -9.304 0.547 39.253 1.00 76.06 76 PRO A O 1
ATOM 627 N N . ARG A 1 77 ? -9.793 -1.343 40.345 1.00 75.44 77 ARG A N 1
ATOM 628 C CA . ARG A 1 77 ? -8.404 -1.817 40.442 1.00 75.44 77 ARG A CA 1
ATOM 629 C C . ARG A 1 77 ? -7.984 -2.706 39.264 1.00 75.44 77 ARG A C 1
ATOM 631 O O . ARG A 1 77 ? -6.808 -3.054 39.176 1.00 75.44 77 ARG A O 1
ATOM 638 N N . LEU A 1 78 ? -8.901 -3.078 38.364 1.00 69.00 78 LEU A N 1
ATOM 639 C CA . LEU A 1 78 ? -8.582 -3.844 37.152 1.00 69.00 78 LEU A CA 1
ATOM 640 C C . LEU A 1 78 ? -7.956 -2.945 36.080 1.00 69.00 78 LEU A C 1
ATOM 642 O O . LEU A 1 78 ? -8.623 -2.488 35.165 1.00 69.00 78 LEU A O 1
ATOM 646 N N . PHE A 1 79 ? -6.649 -2.716 36.179 1.00 67.56 79 PHE A N 1
ATOM 647 C CA . PHE A 1 79 ? -5.895 -1.915 35.205 1.00 67.56 79 PHE A CA 1
ATOM 648 C C . PHE A 1 79 ? -5.668 -2.634 33.858 1.00 67.56 79 PHE A C 1
ATOM 650 O O . PHE A 1 79 ? -5.399 -2.001 32.840 1.00 67.56 79 PHE A O 1
ATOM 657 N N . THR A 1 80 ? -5.756 -3.970 33.850 1.00 70.94 80 THR A N 1
ATOM 658 C CA . THR A 1 80 ? -5.614 -4.816 32.655 1.00 70.94 80 THR A CA 1
ATOM 659 C C . THR A 1 80 ? -6.522 -6.046 32.737 1.00 70.94 80 THR A C 1
ATOM 661 O O . THR A 1 80 ? -6.700 -6.630 33.806 1.00 70.94 80 THR A O 1
ATOM 664 N N . ILE A 1 81 ? -7.072 -6.468 31.596 1.00 71.88 81 ILE A N 1
ATOM 665 C CA . ILE A 1 81 ? -7.831 -7.708 31.408 1.00 71.88 81 ILE A CA 1
ATOM 666 C C . ILE A 1 81 ? -7.046 -8.595 30.436 1.00 71.88 81 ILE A C 1
ATOM 668 O O . ILE A 1 81 ? -6.855 -8.242 29.269 1.00 71.88 81 ILE A O 1
ATOM 672 N N . ARG A 1 82 ? -6.587 -9.758 30.914 1.00 70.75 82 ARG A N 1
ATOM 673 C CA . ARG A 1 82 ? -5.969 -10.785 30.061 1.00 70.75 82 ARG A CA 1
ATOM 674 C C . ARG A 1 82 ? -7.046 -11.535 29.283 1.00 70.75 82 ARG A C 1
ATOM 676 O O . ARG A 1 82 ? -8.067 -11.910 29.859 1.00 70.75 82 ARG A O 1
ATOM 683 N N . ARG A 1 83 ? -6.809 -11.775 27.994 1.00 68.06 83 ARG A N 1
ATOM 684 C CA . ARG A 1 83 ? -7.690 -12.552 27.114 1.00 68.06 83 ARG A CA 1
ATOM 685 C C . ARG A 1 83 ? -6.916 -13.729 26.509 1.00 68.06 83 ARG A C 1
ATOM 687 O O . ARG A 1 83 ? -5.692 -13.728 26.567 1.00 68.06 83 ARG A O 1
ATOM 694 N N . PRO A 1 84 ? -7.610 -14.729 25.934 1.00 70.81 84 PRO A N 1
ATOM 695 C CA . PRO A 1 84 ? -6.951 -15.828 25.224 1.00 70.81 84 PRO A CA 1
ATOM 696 C C . PRO A 1 84 ? -6.074 -15.356 24.060 1.00 70.81 84 PRO A C 1
ATOM 698 O O . PRO A 1 84 ? -5.087 -16.001 23.741 1.00 70.81 84 PRO A O 1
ATOM 701 N N . LEU A 1 85 ? -6.446 -14.230 23.446 1.00 66.81 85 LEU A N 1
ATOM 702 C CA . LEU A 1 85 ? -5.663 -13.531 22.439 1.00 66.81 85 LEU A CA 1
ATOM 703 C C . LEU A 1 85 ? -5.469 -12.102 22.939 1.00 66.81 85 LEU A C 1
ATOM 705 O O . LEU A 1 85 ? -6.393 -11.284 22.880 1.00 66.81 85 LEU A O 1
ATOM 709 N N . GLY A 1 86 ? -4.296 -11.841 23.509 1.00 69.94 86 GLY A N 1
ATOM 710 C CA . GLY A 1 86 ? -3.878 -10.489 23.832 1.00 69.94 86 GLY A CA 1
ATOM 711 C C . GLY A 1 86 ? -4.320 -9.914 25.177 1.00 69.94 86 GLY A C 1
ATOM 712 O O . GLY A 1 86 ? -4.838 -10.592 26.074 1.00 69.94 86 GLY A O 1
ATOM 713 N N . ARG A 1 87 ? -4.101 -8.603 25.325 1.00 70.50 87 ARG A N 1
ATOM 714 C CA . ARG A 1 87 ? -4.422 -7.839 26.541 1.00 70.50 87 ARG A CA 1
ATOM 715 C C . ARG A 1 87 ? -5.190 -6.563 26.217 1.00 70.50 87 ARG A C 1
ATOM 717 O O . ARG A 1 87 ? -4.909 -5.897 25.228 1.00 70.50 87 ARG A O 1
ATOM 724 N N . PHE A 1 88 ? -6.122 -6.223 27.105 1.00 70.44 88 PHE A N 1
ATOM 725 C CA . PHE A 1 88 ? -6.825 -4.940 27.144 1.00 70.44 88 PHE A CA 1
ATOM 726 C C . PHE A 1 88 ? -6.439 -4.197 28.418 1.00 70.44 88 PHE A C 1
ATOM 728 O O . PHE A 1 88 ? -6.428 -4.799 29.490 1.00 70.44 88 PHE A O 1
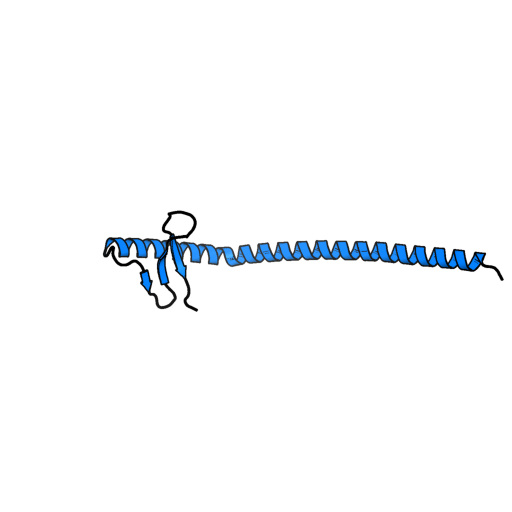ATOM 735 N N . GLY A 1 89 ? -6.144 -2.906 28.338 1.00 69.81 89 GLY A N 1
ATOM 736 C CA . GLY A 1 89 ? -5.829 -2.105 29.520 1.00 69.81 89 GLY A CA 1
ATOM 737 C C . GLY A 1 89 ? -5.726 -0.621 29.215 1.00 69.81 89 GLY A C 1
ATOM 738 O O . GLY A 1 89 ? -5.671 -0.227 28.049 1.00 69.81 89 GLY A O 1
ATOM 739 N N . LEU A 1 90 ? -5.703 0.191 30.272 1.00 64.62 90 LEU A N 1
ATOM 740 C CA . LEU A 1 90 ? -5.324 1.598 30.162 1.00 64.62 90 LEU A CA 1
ATOM 741 C C . LEU A 1 90 ? -3.805 1.657 30.129 1.00 64.62 90 LEU A C 1
ATOM 743 O O . LEU A 1 90 ? -3.151 1.271 31.092 1.00 64.62 90 LEU A O 1
ATOM 747 N N . PHE A 1 91 ? -3.241 2.151 29.038 1.00 64.12 91 PHE A N 1
ATOM 748 C CA . PHE A 1 91 ? -1.811 2.411 28.965 1.00 64.12 91 PHE A CA 1
ATOM 749 C C . PHE A 1 91 ? -1.595 3.915 28.840 1.00 64.12 91 PHE A C 1
ATOM 751 O O . PHE A 1 91 ? -2.373 4.618 28.193 1.00 64.12 91 PHE A O 1
ATOM 758 N N . HIS A 1 92 ? -0.570 4.411 29.525 1.00 51.19 92 HIS A N 1
ATOM 759 C CA . HIS A 1 92 ? -0.165 5.803 29.431 1.00 51.19 92 HIS A CA 1
ATOM 760 C C . HIS A 1 92 ? 0.667 5.948 28.154 1.00 51.19 92 HIS A C 1
ATOM 762 O O . HIS A 1 92 ? 1.700 5.295 28.029 1.00 51.19 92 HIS A O 1
ATOM 768 N N . GLU A 1 93 ? 0.224 6.762 27.196 1.00 51.00 93 GLU A N 1
ATOM 769 C CA . GLU A 1 93 ? 1.104 7.175 26.099 1.00 51.00 93 GLU A CA 1
ATOM 770 C C . GLU A 1 93 ? 2.128 8.175 26.639 1.00 51.00 93 GLU A C 1
ATOM 772 O O . GLU A 1 93 ? 1.777 9.077 27.405 1.00 51.00 93 GLU A O 1
ATOM 777 N N . GLU A 1 94 ? 3.399 7.997 26.278 1.00 51.06 94 GLU A N 1
ATOM 778 C CA . GLU A 1 94 ? 4.512 8.817 26.778 1.00 51.06 94 GLU A CA 1
ATOM 779 C C . GLU A 1 94 ? 4.399 10.299 26.356 1.00 51.06 94 GLU A C 1
ATOM 781 O O . GLU A 1 94 ? 4.965 11.158 27.026 1.00 51.06 94 GLU A O 1
ATOM 786 N N . ASP A 1 95 ? 3.565 10.624 25.357 1.00 49.50 95 ASP A N 1
ATOM 787 C CA . ASP A 1 95 ? 3.517 11.954 24.731 1.00 49.50 95 ASP A CA 1
ATOM 788 C C . ASP A 1 95 ? 2.256 12.799 25.004 1.00 49.50 95 ASP A C 1
ATOM 790 O O . ASP A 1 95 ? 2.095 13.871 24.418 1.00 49.50 95 ASP A O 1
ATOM 794 N N . GLY A 1 96 ? 1.361 12.407 25.918 1.00 44.66 96 GLY A N 1
ATOM 795 C CA . GLY A 1 96 ? 0.265 13.319 26.272 1.00 44.66 96 GLY A CA 1
ATOM 796 C C . GLY A 1 96 ? -0.915 12.727 27.018 1.00 44.66 96 GLY A C 1
ATOM 797 O O . GLY A 1 96 ? -1.971 12.557 26.421 1.00 44.66 96 GLY A O 1
ATOM 798 N N . GLY A 1 97 ? -0.750 12.487 28.325 1.00 37.53 97 GLY A N 1
ATOM 799 C CA . GLY A 1 97 ? -1.776 12.572 29.387 1.00 37.53 97 GLY A CA 1
ATOM 800 C C . GLY A 1 97 ? -3.147 11.899 29.201 1.00 37.53 97 GLY A C 1
ATOM 801 O O . GLY A 1 97 ? -4.033 12.115 30.026 1.00 37.53 97 GLY A O 1
ATOM 802 N N . THR A 1 98 ? -3.351 11.111 28.151 1.00 41.22 98 THR A N 1
ATOM 803 C CA . THR A 1 98 ? -4.650 10.576 27.748 1.00 41.22 98 THR A CA 1
ATOM 804 C C . THR A 1 98 ? -4.562 9.064 27.813 1.00 41.22 98 THR A C 1
ATOM 806 O O . THR A 1 98 ? -3.782 8.444 27.094 1.00 41.22 98 THR A O 1
ATOM 809 N N . PHE A 1 99 ? -5.339 8.453 28.705 1.00 50.72 99 PHE A N 1
ATOM 810 C CA . PHE A 1 99 ? -5.416 7.001 28.766 1.00 50.72 99 PHE A CA 1
ATOM 811 C C . PHE A 1 99 ? -6.186 6.494 27.548 1.00 50.72 99 PHE A C 1
ATOM 813 O O . PHE A 1 99 ? -7.376 6.778 27.404 1.00 50.72 99 PHE A O 1
ATOM 820 N N . GLN A 1 100 ? -5.516 5.730 26.688 1.00 56.31 100 GLN A N 1
ATOM 821 C CA . GLN A 1 100 ? -6.167 5.024 25.591 1.00 56.31 100 GLN A CA 1
ATOM 822 C C . GLN A 1 100 ? -6.259 3.535 25.917 1.00 56.31 100 GLN A C 1
ATOM 824 O O . GLN A 1 100 ? -5.317 2.923 26.424 1.00 56.31 100 GLN A O 1
ATOM 829 N N . VAL A 1 101 ? -7.416 2.950 25.617 1.00 56.75 101 VAL A N 1
ATOM 830 C CA . VAL A 1 101 ? -7.608 1.501 25.662 1.00 56.75 101 VAL A CA 1
ATOM 831 C C . VAL A 1 101 ? -7.039 0.928 24.368 1.00 56.75 101 VAL A C 1
ATOM 833 O O . VAL A 1 101 ? -7.578 1.194 23.293 1.00 56.75 101 VAL A O 1
ATOM 836 N N . LYS A 1 102 ? -5.950 0.163 24.476 1.00 59.78 102 LYS A N 1
ATOM 837 C CA . LYS A 1 102 ? -5.284 -0.491 23.340 1.00 59.78 102 LYS A CA 1
ATOM 838 C C . LYS A 1 102 ? -5.428 -2.008 23.411 1.00 59.78 102 LYS A C 1
ATOM 840 O O . LYS A 1 102 ? -5.454 -2.587 24.500 1.00 59.78 102 LYS A O 1
ATOM 845 N N . VAL A 1 103 ? -5.518 -2.620 22.233 1.00 56.06 103 VAL A N 1
ATOM 846 C CA . VAL A 1 103 ? -5.530 -4.070 22.018 1.00 56.06 103 VAL A CA 1
ATOM 847 C C . VAL A 1 103 ? -4.142 -4.473 21.545 1.00 56.06 103 VAL A C 1
ATOM 849 O O . VAL A 1 103 ? -3.649 -3.905 20.577 1.00 56.06 103 VAL A O 1
ATOM 852 N N . TYR A 1 104 ? -3.515 -5.435 22.212 1.00 57.12 104 TYR A N 1
ATOM 853 C CA . TYR A 1 104 ? -2.246 -6.016 21.764 1.00 57.12 104 TYR A CA 1
ATOM 854 C C . TYR A 1 104 ? -2.410 -7.518 21.605 1.00 57.12 104 TYR A C 1
ATOM 856 O O . TYR A 1 104 ? -2.969 -8.134 22.509 1.00 57.12 104 TYR A O 1
ATOM 864 N N . GLU A 1 105 ? -1.902 -8.099 20.519 1.00 46.41 105 GLU A N 1
ATOM 865 C CA . GLU A 1 105 ? -1.640 -9.540 20.421 1.00 46.41 105 GLU A CA 1
ATOM 866 C C . GLU A 1 105 ? -0.355 -9.868 21.208 1.00 46.41 105 GLU A C 1
ATOM 868 O O . GLU A 1 105 ? 0.570 -9.057 21.242 1.00 46.41 105 GLU A O 1
ATOM 873 N N . GLU A 1 106 ? -0.315 -10.999 21.922 1.00 45.25 106 GLU A N 1
ATOM 874 C CA . GLU A 1 106 ? 0.932 -11.477 22.547 1.00 45.25 106 GLU A CA 1
ATOM 875 C C . GLU A 1 106 ? 1.772 -12.192 21.474 1.00 45.25 106 GLU A C 1
ATOM 877 O O . GLU A 1 106 ? 1.223 -13.025 20.752 1.00 45.25 106 GLU A O 1
ATOM 882 N N . GLU A 1 107 ? 3.061 -11.838 21.367 1.00 44.75 107 GLU A N 1
ATOM 883 C CA . GLU A 1 107 ? 4.074 -12.556 20.564 1.00 44.75 107 GLU A CA 1
ATOM 884 C C . GLU A 1 107 ? 4.289 -14.001 21.041 1.00 44.75 107 GLU A C 1
ATOM 886 O O . GLU A 1 107 ? 4.297 -14.230 22.277 1.00 44.75 107 GLU A O 1
#

Foldseek 3Di:
DDPPVVVVVVVVVVVVVVVVVVVVVVVVVVVVVVVVVVVVVVVVVVCVVCVVVVVVVVVVQVVVVVVVVVVCVVPVPCQWDDDPFFIWGFDDDPPDDDTDTDTDGDD

pLDDT: mean 79.2, std 17.65, range [37.53, 98.25]